Protein AF-A0A847F1Y3-F1 (afdb_monomer_lite)

Radius of gyration: 16.79 Å; chains: 1; bounding box: 31×33×51 Å

Sequence (120 aa):
MSRIEKESERKKGELIQDELTDDALTGKFRVYQRRRGHRFSLDDLLVAAIALETRPDAKRILDLGSGIGSVPLMVAAINQGAAIVCVEAQEVSYRLLVRNIERNDLGDRLGTILGDFRHV

Structure (mmCIF, N/CA/C/O backbone):
data_AF-A0A847F1Y3-F1
#
_entry.id   AF-A0A847F1Y3-F1
#
loop_
_atom_site.group_PDB
_atom_site.id
_atom_site.type_symbol
_atom_site.label_atom_id
_atom_site.label_alt_id
_atom_site.label_comp_id
_atom_site.label_asym_id
_atom_site.label_entity_id
_atom_site.label_seq_id
_atom_site.pdbx_PDB_ins_code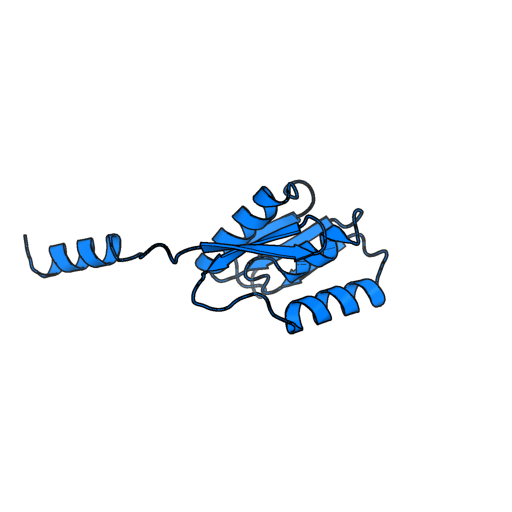
_atom_site.Cartn_x
_atom_site.Cartn_y
_atom_site.Cartn_z
_atom_site.occupancy
_atom_site.B_iso_or_equiv
_atom_site.auth_seq_id
_atom_site.auth_comp_id
_atom_site.auth_asym_id
_atom_site.auth_atom_id
_atom_site.pdbx_PDB_model_num
ATOM 1 N N . MET A 1 1 ? 16.452 -19.934 -38.977 1.00 56.84 1 MET A N 1
ATOM 2 C CA . MET A 1 1 ? 16.021 -18.903 -38.014 1.00 56.84 1 MET A CA 1
ATOM 3 C C . MET A 1 1 ? 16.811 -17.631 -38.240 1.00 56.84 1 MET A C 1
ATOM 5 O O . MET A 1 1 ? 18.043 -17.671 -38.195 1.00 56.84 1 MET A O 1
ATOM 9 N N . SER A 1 2 ? 16.112 -16.543 -38.542 1.00 62.91 2 SER A N 1
ATOM 10 C CA . SER A 1 2 ? 16.699 -15.236 -38.832 1.00 62.91 2 SER A CA 1
ATOM 11 C C . SER A 1 2 ? 17.299 -14.599 -37.571 1.00 62.91 2 SER A C 1
ATOM 13 O O . SER A 1 2 ? 16.935 -14.922 -36.439 1.00 62.91 2 SER A O 1
ATOM 15 N N . ARG A 1 3 ? 18.233 -13.660 -37.763 1.00 67.88 3 ARG A N 1
ATOM 16 C CA . ARG A 1 3 ? 18.803 -12.837 -36.682 1.00 67.88 3 ARG A CA 1
ATOM 17 C C . ARG A 1 3 ? 17.710 -12.115 -35.877 1.00 67.88 3 ARG A C 1
ATOM 19 O O . ARG A 1 3 ? 17.854 -11.975 -34.672 1.00 67.88 3 ARG A O 1
ATOM 26 N N . ILE A 1 4 ? 16.603 -11.769 -36.536 1.00 65.31 4 ILE A N 1
ATOM 27 C CA . ILE A 1 4 ? 15.440 -11.073 -35.974 1.00 65.31 4 ILE A CA 1
ATOM 28 C C . ILE A 1 4 ? 14.627 -11.996 -35.051 1.00 65.31 4 ILE A C 1
ATOM 30 O O . ILE A 1 4 ? 14.210 -11.576 -33.976 1.00 65.31 4 ILE A O 1
ATOM 34 N N . GLU A 1 5 ? 14.458 -13.271 -35.411 1.00 59.66 5 GLU A N 1
ATOM 35 C CA . GLU A 1 5 ? 13.762 -14.260 -34.567 1.00 59.66 5 GLU A CA 1
ATOM 36 C C . GLU A 1 5 ? 14.552 -14.550 -33.285 1.00 59.66 5 GLU A C 1
ATOM 38 O O . GLU A 1 5 ? 13.987 -14.562 -32.195 1.00 59.66 5 GLU A O 1
ATOM 43 N N . LYS A 1 6 ? 15.883 -14.667 -33.391 1.00 55.31 6 LYS A N 1
ATOM 44 C CA . LYS A 1 6 ? 16.772 -14.842 -32.229 1.00 55.31 6 LYS A CA 1
ATOM 45 C C . LYS A 1 6 ? 16.804 -13.617 -31.311 1.00 55.31 6 LYS A C 1
ATOM 47 O O . LYS A 1 6 ? 16.997 -13.766 -30.110 1.00 55.31 6 LYS A O 1
ATOM 52 N N . GLU A 1 7 ? 16.635 -12.415 -31.856 1.00 55.28 7 GLU A N 1
ATOM 53 C CA . GLU A 1 7 ? 16.600 -11.153 -31.104 1.00 55.28 7 GLU A CA 1
ATOM 54 C C . GLU A 1 7 ? 15.232 -10.920 -30.437 1.00 55.28 7 GLU A C 1
ATOM 56 O O . GLU A 1 7 ? 15.160 -10.403 -29.323 1.00 55.28 7 GLU A O 1
ATOM 61 N N . SER A 1 8 ? 14.152 -11.398 -31.062 1.00 52.59 8 SER A N 1
ATOM 62 C CA . SER A 1 8 ? 12.807 -11.458 -30.478 1.00 52.59 8 SER A CA 1
ATOM 63 C C . SER A 1 8 ? 12.701 -12.490 -29.349 1.00 52.59 8 SER A C 1
ATOM 65 O O . SER A 1 8 ? 12.102 -12.193 -28.313 1.00 52.59 8 SER A O 1
ATOM 67 N N . GLU A 1 9 ? 13.316 -13.667 -29.503 1.00 51.38 9 GLU A N 1
ATOM 68 C CA . GLU A 1 9 ? 13.407 -14.677 -28.440 1.00 51.38 9 GLU A CA 1
ATOM 69 C C . GLU A 1 9 ? 14.358 -14.249 -27.317 1.00 51.38 9 GLU A C 1
ATOM 71 O O . GLU A 1 9 ? 14.029 -14.438 -26.147 1.00 51.38 9 GLU A O 1
ATOM 76 N N . ARG A 1 10 ? 15.481 -13.583 -27.638 1.00 48.91 10 ARG A N 1
ATOM 77 C CA . ARG A 1 10 ? 16.348 -12.950 -26.630 1.00 48.91 10 ARG A CA 1
ATOM 78 C C . ARG A 1 10 ? 15.609 -11.881 -25.840 1.00 48.91 10 ARG A C 1
ATOM 80 O O . ARG A 1 10 ? 15.645 -11.959 -24.628 1.00 48.91 10 ARG A O 1
ATOM 87 N N . LYS A 1 11 ? 14.847 -10.976 -26.467 1.00 45.66 11 LYS A N 1
ATOM 88 C CA . LYS A 1 11 ? 14.022 -9.991 -25.735 1.00 45.66 11 LYS A CA 1
ATOM 89 C C . LYS A 1 11 ? 12.916 -10.625 -24.883 1.00 45.66 11 LYS A C 1
ATOM 91 O O . LYS A 1 11 ? 12.572 -10.075 -23.843 1.00 45.66 11 LYS A O 1
ATOM 96 N N . LYS A 1 12 ? 12.371 -11.778 -25.290 1.00 44.41 12 LYS A N 1
ATOM 97 C CA . LYS A 1 12 ? 11.422 -12.563 -24.475 1.00 44.41 12 LYS A CA 1
ATOM 98 C C . LYS A 1 12 ? 12.096 -13.273 -23.292 1.00 44.41 12 LYS A C 1
ATOM 100 O O . LYS A 1 12 ? 11.449 -13.445 -22.264 1.00 44.41 12 LYS A O 1
ATOM 105 N N . GLY A 1 13 ? 13.367 -13.659 -23.426 1.00 38.25 13 GLY A N 1
ATOM 106 C CA . GLY A 1 13 ? 14.196 -14.252 -22.365 1.00 38.25 13 GLY A CA 1
ATOM 107 C C . GLY A 1 13 ? 14.997 -13.248 -21.516 1.00 38.25 13 GLY A C 1
ATOM 108 O O . GLY A 1 13 ? 15.459 -13.603 -20.439 1.00 38.25 13 GLY A O 1
ATOM 109 N N . GLU A 1 14 ? 15.139 -11.999 -21.972 1.00 40.75 14 GLU A N 1
ATOM 110 C CA . GLU A 1 14 ? 15.850 -10.880 -21.325 1.00 40.75 14 GLU A CA 1
ATOM 111 C C . GLU A 1 14 ? 14.925 -9.971 -20.502 1.00 40.75 14 GLU A C 1
ATOM 113 O O . GLU A 1 14 ? 15.345 -8.913 -20.033 1.00 40.75 14 GLU A O 1
ATOM 118 N N . LEU A 1 15 ? 13.700 -10.411 -20.201 1.00 46.56 15 LEU A N 1
ATOM 119 C CA . LEU A 1 15 ? 13.121 -10.086 -18.898 1.00 46.56 15 LEU A CA 1
ATOM 120 C C . LEU A 1 15 ? 13.941 -10.858 -17.861 1.00 46.56 15 LEU A C 1
ATOM 122 O O . LEU A 1 15 ? 13.494 -11.870 -17.322 1.00 46.56 15 LEU A O 1
ATOM 126 N N . ILE A 1 16 ? 15.174 -10.399 -17.621 1.00 45.94 16 ILE A N 1
ATOM 127 C CA . ILE A 1 16 ? 15.903 -10.716 -16.402 1.00 45.94 16 ILE A CA 1
ATOM 128 C C . ILE A 1 16 ? 14.903 -10.368 -15.307 1.00 45.94 16 ILE A C 1
ATOM 130 O O . ILE A 1 16 ? 14.588 -9.195 -15.124 1.00 45.94 16 ILE A O 1
ATOM 134 N N . GLN A 1 17 ? 14.309 -11.383 -14.674 1.00 59.34 17 GLN A N 1
ATOM 135 C CA . GLN A 1 17 ? 13.495 -11.165 -13.493 1.00 59.34 17 GLN A CA 1
ATOM 136 C C . GLN A 1 17 ? 14.413 -10.424 -12.535 1.00 59.34 17 GLN A C 1
ATOM 138 O O . GLN A 1 17 ? 15.396 -11.000 -12.065 1.00 59.34 17 GLN A O 1
ATOM 143 N N . ASP A 1 18 ? 14.170 -9.128 -12.354 1.00 75.00 18 ASP A N 1
ATOM 144 C CA . ASP A 1 18 ? 14.951 -8.338 -11.427 1.00 75.00 18 ASP A CA 1
ATOM 145 C C . ASP A 1 18 ? 14.934 -9.072 -10.099 1.00 75.00 18 ASP A C 1
ATOM 147 O O . ASP A 1 18 ? 13.864 -9.363 -9.563 1.00 75.00 18 ASP A O 1
ATOM 151 N N . GLU A 1 19 ? 16.117 -9.432 -9.611 1.00 91.81 19 GLU A N 1
ATOM 152 C CA . GLU A 1 19 ? 16.234 -10.151 -8.355 1.00 91.81 19 GLU A CA 1
ATOM 153 C C . GLU A 1 19 ? 15.498 -9.358 -7.282 1.00 91.81 19 GLU A C 1
ATOM 155 O O . GLU A 1 19 ? 15.791 -8.179 -7.073 1.00 91.81 19 GLU A O 1
ATOM 160 N N . LEU A 1 20 ? 14.513 -9.986 -6.649 1.00 95.00 20 LEU A N 1
ATOM 161 C CA . LEU A 1 20 ? 13.715 -9.345 -5.622 1.00 95.00 20 LEU A CA 1
ATOM 162 C C . LEU A 1 20 ? 14.335 -9.611 -4.256 1.00 95.00 20 LEU A C 1
ATOM 164 O O . LEU A 1 20 ? 14.774 -10.722 -3.963 1.00 95.00 20 LEU A O 1
ATOM 168 N N . THR A 1 21 ? 14.328 -8.593 -3.410 1.00 97.00 21 THR A N 1
ATOM 169 C CA . THR A 1 21 ? 14.544 -8.736 -1.975 1.00 97.00 21 THR A CA 1
ATOM 170 C C . THR A 1 21 ? 13.201 -8.727 -1.266 1.00 97.00 21 THR A C 1
ATOM 172 O O . THR A 1 21 ? 12.245 -8.106 -1.728 1.00 97.00 21 THR A O 1
ATOM 175 N N . ASP A 1 22 ? 13.131 -9.434 -0.145 1.00 97.12 22 ASP A N 1
ATOM 176 C CA . ASP A 1 22 ? 12.039 -9.334 0.814 1.00 97.12 22 ASP A CA 1
ATOM 177 C C . ASP A 1 22 ? 12.564 -8.514 1.991 1.00 97.12 22 ASP A C 1
ATOM 179 O O . ASP A 1 22 ? 13.372 -9.017 2.774 1.00 97.12 22 ASP A O 1
ATOM 183 N N . ASP A 1 23 ? 12.148 -7.257 2.106 1.00 97.38 23 ASP A N 1
ATOM 184 C CA . ASP A 1 23 ? 12.692 -6.330 3.097 1.00 97.38 23 ASP A CA 1
ATOM 185 C C . ASP A 1 23 ? 11.654 -5.961 4.149 1.00 97.38 23 ASP A C 1
ATOM 187 O O . ASP A 1 23 ? 10.482 -5.744 3.839 1.00 97.38 23 ASP A O 1
ATOM 191 N N . ALA A 1 24 ? 12.100 -5.851 5.401 1.00 97.19 24 ALA A N 1
ATOM 192 C CA . ALA A 1 24 ? 11.274 -5.335 6.485 1.00 97.19 24 ALA A CA 1
ATOM 193 C C . ALA A 1 24 ? 10.858 -3.886 6.194 1.00 97.19 24 ALA A C 1
ATOM 195 O O . ALA A 1 24 ? 11.698 -3.071 5.817 1.00 97.19 24 ALA A O 1
ATOM 196 N N . LEU A 1 25 ? 9.574 -3.585 6.397 1.00 95.69 25 LEU A N 1
ATOM 197 C CA . LEU A 1 25 ? 9.014 -2.250 6.199 1.00 95.69 25 LEU A CA 1
ATOM 198 C C . LEU A 1 25 ? 8.658 -1.614 7.547 1.00 95.69 25 LEU A C 1
ATOM 200 O O . LEU A 1 25 ? 9.250 -0.616 7.940 1.00 95.69 25 LEU A O 1
ATOM 204 N N . THR A 1 26 ? 7.723 -2.217 8.287 1.00 94.75 26 THR A N 1
ATOM 205 C CA . THR A 1 26 ? 7.358 -1.788 9.647 1.00 94.75 26 THR A CA 1
ATOM 206 C C . THR A 1 26 ? 6.676 -2.917 10.415 1.00 94.75 26 THR A C 1
ATOM 208 O O . THR A 1 26 ? 5.830 -3.627 9.872 1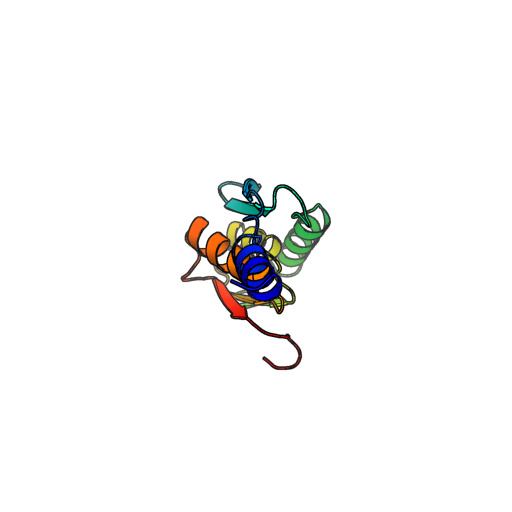.00 94.75 26 THR A O 1
ATOM 211 N N . GLY A 1 27 ? 7.033 -3.114 11.686 1.00 92.25 27 GLY A N 1
ATOM 212 C CA . GLY A 1 27 ? 6.509 -4.218 12.495 1.00 92.25 27 GLY A CA 1
ATOM 213 C C . GLY A 1 27 ? 6.654 -5.570 11.783 1.00 92.25 27 GLY A C 1
ATOM 214 O O . GLY A 1 27 ? 7.760 -5.983 11.440 1.00 92.25 27 GLY A O 1
ATOM 215 N N . LYS A 1 28 ? 5.527 -6.251 11.538 1.00 95.44 28 LYS A N 1
ATOM 216 C CA . LYS A 1 28 ? 5.485 -7.513 10.775 1.00 95.44 28 LYS A CA 1
ATOM 217 C C . LYS A 1 28 ? 5.380 -7.329 9.254 1.00 95.44 28 LYS A C 1
ATOM 219 O O . LYS A 1 28 ? 5.517 -8.303 8.518 1.00 95.44 28 LYS A O 1
ATOM 224 N N . PHE A 1 29 ? 5.104 -6.111 8.793 1.00 97.44 29 PHE A N 1
ATOM 225 C CA . PHE A 1 29 ? 4.865 -5.811 7.390 1.00 97.44 29 PHE A CA 1
ATOM 226 C C . PHE A 1 29 ? 6.191 -5.751 6.651 1.00 97.44 29 PHE A C 1
ATOM 228 O O . PHE A 1 29 ? 7.180 -5.187 7.134 1.00 97.44 29 PHE A O 1
ATOM 235 N N . ARG A 1 30 ? 6.215 -6.353 5.469 1.00 98.00 30 ARG A N 1
ATOM 236 C CA . ARG A 1 30 ? 7.419 -6.420 4.642 1.00 98.00 30 ARG A CA 1
ATOM 237 C C . ARG A 1 30 ? 7.059 -6.328 3.165 1.00 98.00 30 ARG A C 1
ATOM 239 O O . ARG A 1 30 ? 5.904 -6.535 2.789 1.00 98.00 30 ARG A O 1
ATOM 246 N N . VAL A 1 31 ? 8.036 -5.986 2.343 1.00 97.88 31 VAL A N 1
ATOM 247 C CA . VAL A 1 31 ? 7.825 -5.587 0.953 1.00 97.88 31 VAL A CA 1
ATOM 248 C C . VAL A 1 31 ? 8.808 -6.320 0.045 1.00 97.88 31 VAL A C 1
ATOM 250 O O . VAL A 1 31 ? 10.016 -6.323 0.280 1.00 97.88 31 VAL A O 1
ATOM 253 N N . 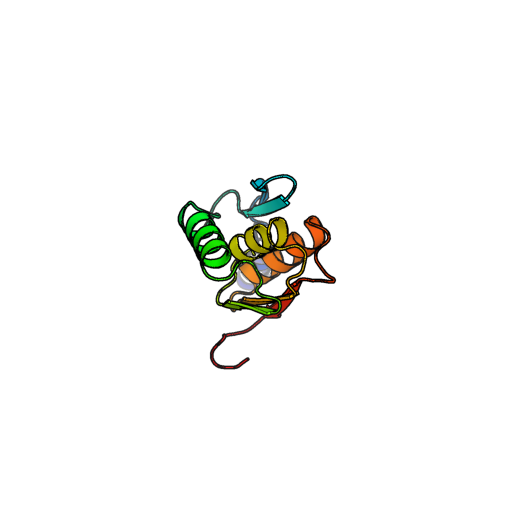TYR A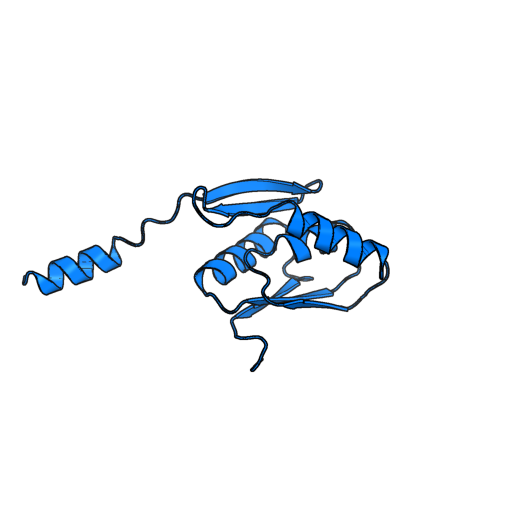 1 32 ? 8.284 -6.951 -1.000 1.00 97.50 32 TYR A N 1
ATOM 254 C CA . TYR A 1 32 ? 9.056 -7.354 -2.161 1.00 97.50 32 TYR A CA 1
ATOM 255 C C . TYR A 1 32 ? 9.382 -6.127 -3.001 1.00 97.50 32 TYR A C 1
ATOM 257 O O . TYR A 1 32 ? 8.494 -5.382 -3.424 1.00 97.50 32 TYR A O 1
ATOM 265 N N . GLN A 1 33 ? 10.663 -5.951 -3.287 1.00 96.06 33 GLN A N 1
ATOM 266 C CA . GLN A 1 33 ? 11.149 -4.902 -4.171 1.00 96.06 33 GLN A CA 1
ATOM 267 C C . GLN A 1 33 ? 12.361 -5.387 -4.945 1.00 96.06 33 GLN A C 1
ATOM 269 O O . GLN A 1 33 ? 13.005 -6.368 -4.580 1.00 96.06 33 GLN A O 1
ATOM 274 N N . ARG A 1 34 ? 12.685 -4.701 -6.036 1.00 94.38 34 ARG A N 1
ATOM 275 C CA . ARG A 1 34 ? 13.869 -5.031 -6.826 1.00 94.38 34 ARG A CA 1
ATOM 276 C C . ARG A 1 34 ? 15.121 -4.740 -6.002 1.00 94.38 34 ARG A C 1
ATOM 278 O O . ARG A 1 34 ? 15.275 -3.643 -5.466 1.00 94.38 34 ARG A O 1
ATOM 285 N N . ARG A 1 35 ? 16.068 -5.680 -5.982 1.00 93.19 35 ARG A N 1
ATOM 286 C CA . ARG A 1 35 ? 17.397 -5.491 -5.381 1.00 93.19 35 ARG A CA 1
ATOM 287 C C . ARG A 1 35 ? 18.105 -4.284 -5.988 1.00 93.19 35 ARG A C 1
ATOM 289 O O . ARG A 1 35 ? 18.825 -3.570 -5.292 1.00 93.19 35 ARG A O 1
ATOM 296 N N . ARG A 1 36 ? 17.897 -4.074 -7.292 1.00 89.38 36 ARG A N 1
ATOM 297 C CA . ARG A 1 36 ? 18.399 -2.942 -8.075 1.00 89.38 36 ARG A CA 1
ATOM 298 C C . ARG A 1 36 ? 17.225 -2.204 -8.713 1.00 89.38 36 ARG A C 1
ATOM 300 O O . ARG A 1 36 ? 16.449 -2.809 -9.446 1.00 89.38 36 ARG A O 1
ATOM 307 N N . GLY A 1 37 ? 17.118 -0.907 -8.452 1.00 85.44 37 GLY A N 1
ATOM 308 C CA . GLY A 1 37 ? 16.021 -0.063 -8.922 1.00 85.44 37 GLY A CA 1
ATOM 309 C C . GLY A 1 37 ? 15.562 0.902 -7.835 1.00 85.44 37 GLY A C 1
ATOM 310 O O . GLY A 1 37 ? 16.227 1.043 -6.810 1.00 85.44 37 GLY A O 1
ATOM 311 N N . HIS A 1 38 ? 14.427 1.561 -8.072 1.00 87.44 38 HIS A N 1
ATOM 312 C CA . HIS A 1 38 ? 13.769 2.353 -7.040 1.00 87.44 38 HIS A CA 1
ATOM 313 C C . HIS A 1 38 ? 13.312 1.436 -5.899 1.00 87.44 38 HIS A C 1
ATOM 315 O O . HIS A 1 38 ? 12.783 0.348 -6.140 1.00 87.44 38 HIS A O 1
ATOM 321 N N . ARG A 1 39 ? 13.566 1.875 -4.670 1.00 94.81 39 ARG A N 1
ATOM 322 C CA . ARG A 1 39 ? 13.273 1.155 -3.433 1.00 94.81 39 ARG A CA 1
ATOM 323 C C . ARG A 1 39 ? 12.536 2.094 -2.500 1.00 94.81 39 ARG A C 1
ATOM 325 O O . ARG A 1 39 ? 12.736 3.304 -2.603 1.00 94.81 39 ARG A O 1
ATOM 332 N N . PHE A 1 40 ? 11.736 1.537 -1.594 1.00 96.19 40 PHE A N 1
ATOM 333 C CA . PHE A 1 4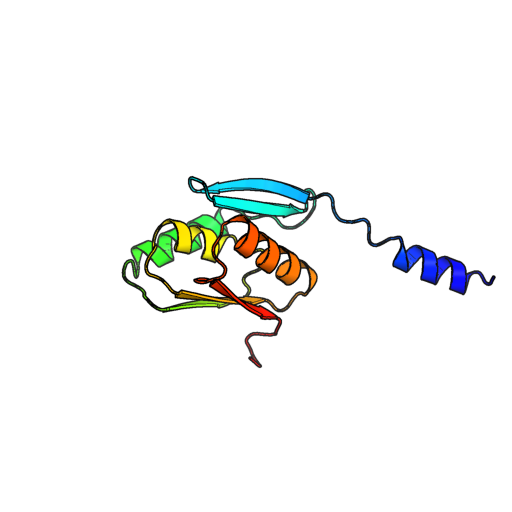0 ? 11.116 2.363 -0.562 1.00 96.19 40 PHE A CA 1
ATOM 334 C C . PHE A 1 40 ? 12.205 3.120 0.208 1.00 96.19 40 PHE A C 1
ATOM 336 O O . PHE A 1 40 ? 13.325 2.630 0.397 1.00 96.19 40 PHE A O 1
ATOM 343 N N . SER A 1 41 ? 11.869 4.326 0.627 1.00 95.50 41 SER A N 1
ATOM 344 C CA . SER A 1 41 ? 12.812 5.307 1.136 1.00 95.50 41 SER A CA 1
ATOM 345 C C . SER A 1 41 ? 12.284 5.976 2.404 1.00 95.50 41 SER A C 1
ATOM 347 O O . SER A 1 41 ? 11.223 5.633 2.931 1.00 95.50 41 SER A O 1
ATOM 349 N N . LEU A 1 42 ? 13.050 6.943 2.910 1.00 96.56 42 LEU A N 1
ATOM 350 C CA . LEU A 1 42 ? 12.610 7.794 4.009 1.00 96.56 42 LEU A CA 1
ATOM 351 C C . LEU A 1 42 ? 11.361 8.605 3.634 1.00 96.56 42 LEU A C 1
ATOM 353 O O . LEU A 1 42 ? 10.511 8.819 4.493 1.00 96.56 42 LEU A O 1
ATOM 357 N N . ASP A 1 43 ? 11.223 9.008 2.371 1.00 97.19 43 ASP A N 1
ATOM 358 C CA . ASP A 1 43 ? 10.099 9.834 1.926 1.00 97.19 43 ASP A CA 1
ATOM 359 C C . ASP A 1 43 ? 8.775 9.072 2.068 1.00 97.19 43 ASP A C 1
ATOM 361 O O . ASP A 1 43 ? 7.805 9.616 2.593 1.00 97.19 43 ASP A O 1
ATOM 365 N N . ASP A 1 44 ? 8.751 7.782 1.721 1.00 97.88 44 ASP A N 1
ATOM 366 C CA . ASP A 1 44 ? 7.596 6.903 1.926 1.00 97.88 44 ASP A CA 1
ATOM 367 C C . ASP A 1 44 ? 7.176 6.851 3.403 1.00 97.88 44 ASP A C 1
ATOM 369 O O . ASP A 1 44 ? 5.990 6.917 3.740 1.00 97.88 44 ASP A O 1
ATOM 373 N N . LEU A 1 45 ? 8.160 6.729 4.301 1.00 96.81 45 LEU A N 1
ATOM 374 C CA . LEU A 1 45 ? 7.924 6.664 5.742 1.00 96.81 45 LEU A CA 1
ATOM 375 C C . LEU A 1 45 ? 7.344 7.983 6.261 1.00 96.81 45 LEU A C 1
ATOM 377 O O . LEU A 1 45 ? 6.390 7.965 7.039 1.00 96.81 45 LEU A O 1
ATOM 381 N N . LEU A 1 46 ? 7.900 9.114 5.821 1.00 98.38 46 LEU A N 1
ATOM 382 C CA . LEU A 1 46 ? 7.427 10.441 6.212 1.00 98.38 46 LEU A CA 1
ATOM 383 C C . LEU A 1 46 ? 5.999 10.692 5.723 1.00 98.38 46 LEU A C 1
ATOM 385 O O . LEU A 1 46 ? 5.174 11.167 6.501 1.00 98.38 46 LEU A O 1
ATOM 389 N N . VAL A 1 47 ? 5.678 10.317 4.481 1.00 98.38 47 VAL A N 1
ATOM 390 C CA . VAL A 1 47 ? 4.313 10.435 3.943 1.00 98.38 47 VAL A CA 1
ATOM 391 C C . VAL A 1 47 ? 3.329 9.616 4.779 1.00 98.38 47 VAL A C 1
ATOM 393 O O . VAL A 1 47 ? 2.296 10.145 5.193 1.00 98.38 47 VAL A O 1
ATOM 396 N N . ALA A 1 48 ? 3.653 8.356 5.087 1.00 98.19 48 ALA A N 1
ATOM 397 C CA . ALA A 1 48 ? 2.790 7.508 5.908 1.00 98.19 48 ALA A CA 1
ATOM 398 C C . ALA A 1 48 ? 2.600 8.077 7.326 1.00 98.19 48 ALA A C 1
ATOM 400 O O . ALA A 1 48 ? 1.472 8.132 7.820 1.00 98.19 48 ALA A O 1
ATOM 401 N N . ALA A 1 49 ? 3.683 8.530 7.964 1.00 98.25 49 ALA A N 1
ATOM 402 C CA . ALA A 1 49 ? 3.645 9.103 9.307 1.00 98.25 49 ALA A CA 1
ATOM 403 C C . ALA A 1 49 ? 2.789 10.377 9.361 1.00 98.25 49 ALA A C 1
ATOM 405 O O . ALA A 1 49 ? 1.885 10.471 10.190 1.00 98.25 49 ALA A O 1
ATOM 406 N N . ILE A 1 50 ? 3.011 11.314 8.435 1.00 98.56 50 ILE A N 1
ATOM 407 C CA . ILE A 1 50 ? 2.264 12.577 8.372 1.00 98.56 50 ILE A CA 1
ATOM 408 C C . ILE A 1 50 ? 0.784 12.321 8.072 1.00 98.56 50 ILE A C 1
ATOM 410 O O . ILE A 1 50 ? -0.081 12.950 8.683 1.00 98.56 50 ILE A O 1
ATOM 414 N N . ALA A 1 51 ? 0.461 11.387 7.171 1.00 98.25 51 ALA A N 1
ATOM 415 C CA . ALA A 1 51 ? -0.926 11.035 6.872 1.00 98.25 51 ALA A CA 1
ATOM 416 C C . ALA A 1 51 ? -1.657 10.487 8.111 1.00 98.25 51 ALA A C 1
ATOM 418 O O . ALA A 1 51 ? -2.786 10.895 8.400 1.00 98.25 51 ALA A O 1
ATOM 419 N N . LEU A 1 52 ? -1.000 9.599 8.866 1.00 98.06 52 LEU A N 1
ATOM 420 C CA . LEU A 1 52 ? -1.537 9.019 10.099 1.00 98.06 52 LEU A CA 1
ATOM 421 C C . LEU A 1 52 ? -1.660 10.042 11.231 1.00 98.06 52 LEU A C 1
ATOM 423 O O . LEU A 1 52 ? -2.621 9.978 11.990 1.00 98.06 52 LEU A O 1
ATOM 427 N N . GLU A 1 53 ? -0.727 10.987 11.339 1.00 98.31 53 GLU A N 1
ATOM 428 C CA . GLU A 1 53 ? -0.804 12.080 12.312 1.00 98.31 53 GLU A CA 1
ATOM 429 C C . GLU A 1 53 ? -1.943 13.050 11.974 1.00 98.31 53 GLU A C 1
ATOM 431 O O . GLU A 1 53 ? -2.728 13.431 12.840 1.00 98.31 53 GLU A O 1
ATOM 436 N N . THR A 1 54 ? -2.074 13.409 10.696 1.00 98.25 54 THR A N 1
ATOM 437 C CA . 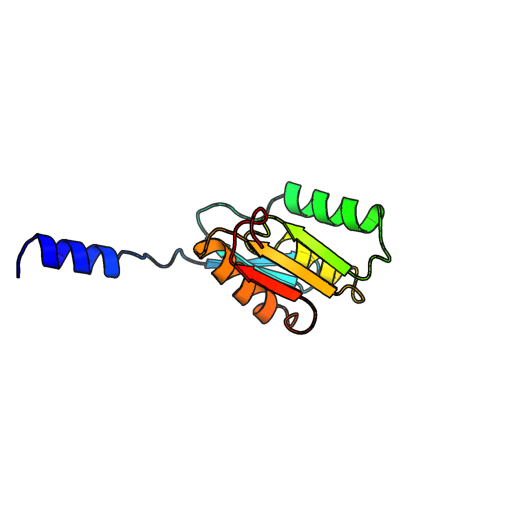THR A 1 54 ? -3.069 14.382 10.226 1.00 98.25 54 THR A CA 1
ATOM 438 C C . THR A 1 54 ? -4.494 13.837 10.330 1.00 98.25 54 THR A C 1
ATOM 440 O O . THR A 1 54 ? -5.424 14.574 10.667 1.00 98.25 54 THR A O 1
ATOM 443 N N . ARG A 1 55 ? -4.698 12.550 10.015 1.00 97.44 55 ARG A N 1
ATOM 444 C CA . ARG A 1 55 ? -6.023 11.915 10.035 1.00 97.44 55 ARG A CA 1
ATOM 445 C C . ARG A 1 55 ? -5.954 10.463 10.540 1.00 97.44 55 ARG A C 1
ATOM 447 O O . ARG A 1 55 ? -6.145 9.529 9.757 1.00 97.44 55 ARG A O 1
ATOM 454 N N . PRO A 1 56 ? -5.755 10.248 11.853 1.00 95.69 56 PRO A N 1
ATOM 455 C CA . PRO A 1 56 ? -5.574 8.909 12.428 1.00 95.69 56 PRO A CA 1
ATOM 456 C C . PRO A 1 56 ? -6.817 8.010 12.328 1.00 95.69 56 PRO A C 1
ATOM 458 O O . PRO A 1 56 ? -6.708 6.787 12.366 1.00 95.69 56 PRO A O 1
ATOM 461 N N . ASP A 1 57 ? -8.009 8.595 12.192 1.00 96.06 57 ASP A N 1
ATOM 462 C CA . ASP A 1 57 ? -9.304 7.908 12.147 1.00 96.06 57 ASP A CA 1
ATOM 463 C C . ASP A 1 57 ? -9.859 7.723 10.721 1.00 96.06 57 ASP A C 1
ATOM 465 O O . ASP A 1 57 ? -11.004 7.284 10.562 1.00 96.06 57 ASP A O 1
ATOM 469 N N . ALA A 1 58 ? -9.073 8.041 9.682 1.00 98.00 58 ALA A N 1
ATOM 470 C CA . ALA A 1 58 ? -9.486 7.893 8.288 1.00 98.00 58 ALA A CA 1
ATOM 471 C C . ALA A 1 58 ? -9.987 6.465 8.006 1.00 98.00 58 ALA A C 1
ATOM 473 O O . ALA A 1 58 ? -9.286 5.484 8.250 1.00 98.00 58 ALA A O 1
ATOM 474 N N . LYS A 1 59 ? -11.211 6.341 7.482 1.00 98.12 59 LYS A N 1
ATOM 475 C CA . LYS A 1 59 ? -11.818 5.037 7.146 1.00 98.12 59 LYS A CA 1
ATOM 476 C C . LYS A 1 59 ? -11.627 4.639 5.690 1.00 98.12 59 LYS A C 1
ATOM 478 O O . LYS A 1 59 ? -11.640 3.454 5.375 1.00 98.12 59 LYS A O 1
ATOM 483 N N . ARG A 1 60 ? -11.467 5.626 4.810 1.00 98.19 60 ARG A N 1
ATOM 484 C CA . ARG A 1 60 ? -11.269 5.447 3.372 1.00 98.19 60 ARG A CA 1
ATOM 485 C C . ARG A 1 60 ? -10.062 6.263 2.955 1.00 98.19 60 ARG A C 1
ATOM 487 O O . ARG A 1 60 ? -10.020 7.459 3.236 1.00 98.19 60 ARG A O 1
ATOM 494 N N . ILE A 1 61 ? -9.104 5.608 2.319 1.00 98.62 61 ILE A N 1
ATOM 495 C CA . ILE A 1 61 ? -7.837 6.206 1.907 1.00 98.62 61 ILE A CA 1
ATOM 496 C C . ILE A 1 61 ? -7.621 5.880 0.432 1.00 98.62 61 ILE A C 1
ATOM 498 O O . ILE A 1 61 ? -7.920 4.774 -0.018 1.00 98.62 61 ILE A O 1
ATOM 502 N N . LEU A 1 62 ? -7.130 6.861 -0.314 1.00 98.19 62 LEU A N 1
ATOM 503 C CA . LEU A 1 62 ? -6.727 6.716 -1.704 1.00 98.19 62 LEU A CA 1
ATOM 504 C C . LEU A 1 62 ? -5.237 7.026 -1.789 1.00 98.19 62 LEU A C 1
ATOM 506 O O . LEU A 1 62 ? -4.815 8.098 -1.362 1.00 98.19 62 LEU A O 1
ATOM 510 N N . ASP A 1 63 ? -4.473 6.088 -2.332 1.00 98.50 63 ASP A N 1
ATOM 511 C CA . ASP A 1 63 ? -3.042 6.221 -2.570 1.00 98.50 63 ASP A CA 1
ATOM 512 C C . ASP A 1 63 ? -2.785 6.317 -4.079 1.00 98.50 63 ASP A C 1
ATOM 514 O O . ASP A 1 63 ? -3.161 5.425 -4.844 1.00 98.50 63 ASP A O 1
ATOM 518 N N . LEU A 1 64 ? -2.207 7.437 -4.516 1.00 97.81 64 LEU A N 1
ATOM 519 C CA . LEU A 1 64 ? -2.035 7.785 -5.928 1.00 97.81 64 LEU A CA 1
ATOM 520 C C . LEU A 1 64 ? -0.566 7.668 -6.325 1.00 97.81 64 LEU A C 1
ATOM 522 O O . LEU A 1 64 ? 0.280 8.336 -5.739 1.00 97.81 64 LEU A O 1
ATOM 526 N N . GLY A 1 65 ? -0.272 6.871 -7.354 1.00 96.69 65 GLY A N 1
ATOM 527 C CA . GLY A 1 65 ? 1.114 6.544 -7.698 1.00 96.69 65 GLY A CA 1
ATOM 528 C C . GLY A 1 65 ? 1.726 5.618 -6.651 1.00 96.69 65 GLY A C 1
ATOM 529 O O . GLY A 1 65 ? 2.806 5.884 -6.132 1.00 96.69 65 GLY A O 1
ATOM 530 N N . SER A 1 66 ? 0.993 4.555 -6.314 1.00 97.81 66 SER A N 1
ATOM 531 C CA . SER A 1 66 ? 1.280 3.678 -5.175 1.00 97.81 66 SER A CA 1
ATOM 532 C C . SER A 1 66 ? 2.604 2.911 -5.290 1.00 97.81 66 SER A C 1
ATOM 534 O O . SER A 1 66 ? 3.109 2.351 -4.311 1.00 97.81 66 SER A O 1
ATOM 536 N N . GLY A 1 67 ? 3.189 2.856 -6.487 1.00 97.31 67 GLY A N 1
ATOM 537 C CA . GLY A 1 67 ? 4.440 2.165 -6.742 1.00 97.31 67 GLY A CA 1
ATOM 538 C C . GLY A 1 67 ? 4.328 0.692 -6.361 1.00 97.31 67 GLY A C 1
ATOM 539 O O . GLY A 1 67 ? 3.538 -0.051 -6.938 1.00 97.31 67 GLY A O 1
ATOM 540 N N . ILE A 1 68 ? 5.137 0.270 -5.389 1.00 97.69 68 ILE A N 1
ATOM 541 C CA . ILE A 1 68 ? 5.144 -1.101 -4.851 1.00 97.69 68 ILE A CA 1
ATOM 542 C C . ILE A 1 68 ? 4.302 -1.262 -3.572 1.00 97.69 68 ILE A C 1
ATOM 544 O O . ILE A 1 68 ? 4.296 -2.347 -2.986 1.00 97.69 68 ILE A O 1
ATOM 548 N N . GLY A 1 69 ? 3.631 -0.196 -3.121 1.00 98.12 69 GLY A N 1
ATOM 549 C CA . GLY A 1 69 ? 2.730 -0.191 -1.968 1.00 98.12 69 GLY A CA 1
ATOM 550 C C . GLY A 1 69 ? 3.366 0.132 -0.614 1.00 98.12 69 GLY A C 1
ATOM 551 O O . GLY A 1 69 ? 2.741 -0.110 0.412 1.00 98.12 69 GLY A O 1
ATOM 552 N N . SER A 1 70 ? 4.582 0.671 -0.559 1.00 98.38 70 SER A N 1
ATOM 553 C CA . SER A 1 70 ? 5.277 1.028 0.696 1.00 98.38 70 SER A CA 1
ATOM 554 C C . SER A 1 70 ? 4.425 1.901 1.630 1.00 98.38 70 SER A C 1
ATOM 556 O O . SER A 1 70 ? 4.196 1.531 2.784 1.00 98.38 70 SER A O 1
ATOM 558 N N . VAL A 1 71 ? 3.913 3.031 1.138 1.00 98.56 71 VAL A N 1
ATOM 559 C CA . VAL A 1 71 ? 3.073 3.962 1.911 1.00 98.56 71 VAL A CA 1
ATOM 560 C C . VAL A 1 71 ? 1.776 3.307 2.416 1.00 98.56 71 VAL A C 1
ATOM 562 O O . VAL A 1 71 ? 1.574 3.274 3.635 1.00 98.56 71 VAL A O 1
ATOM 565 N N . PRO A 1 72 ? 0.898 2.737 1.563 1.00 98.50 72 PRO A N 1
ATOM 566 C CA . PRO A 1 72 ? -0.380 2.191 2.016 1.00 98.50 72 PRO A CA 1
ATOM 567 C C . PRO A 1 72 ? -0.204 0.976 2.929 1.00 98.50 72 PRO A C 1
ATOM 569 O O . PRO A 1 72 ? -1.019 0.782 3.830 1.00 98.50 72 PRO A O 1
ATOM 572 N N . LEU A 1 73 ? 0.873 0.195 2.777 1.00 98.50 73 LEU A N 1
ATOM 573 C CA . LEU A 1 73 ? 1.208 -0.880 3.713 1.00 98.50 73 LEU A CA 1
ATOM 574 C C . LEU A 1 73 ? 1.556 -0.346 5.109 1.00 98.50 73 LEU A C 1
ATOM 576 O O . LEU A 1 73 ? 1.050 -0.872 6.101 1.00 98.50 73 LEU A O 1
ATOM 580 N N . MET A 1 74 ? 2.381 0.705 5.205 1.00 98.44 74 MET A N 1
ATOM 581 C CA . MET A 1 74 ? 2.704 1.336 6.494 1.00 98.44 74 MET A CA 1
ATOM 582 C C . MET A 1 74 ? 1.466 1.952 7.149 1.00 98.44 74 MET A C 1
ATOM 584 O O . MET A 1 74 ? 1.244 1.774 8.349 1.00 98.44 74 MET A O 1
ATOM 588 N N . VAL A 1 75 ? 0.617 2.612 6.359 1.00 98.38 75 VAL A N 1
ATOM 589 C CA . VAL A 1 75 ? -0.658 3.161 6.835 1.00 98.38 75 VAL A CA 1
ATOM 590 C C . VAL A 1 75 ? -1.581 2.047 7.336 1.00 98.38 75 VAL A C 1
ATOM 592 O O . VAL A 1 75 ? -2.123 2.152 8.436 1.00 98.38 75 VAL A O 1
ATOM 595 N N . ALA A 1 76 ? -1.723 0.949 6.588 1.00 97.94 76 ALA A N 1
ATOM 596 C CA . ALA A 1 76 ? -2.576 -0.182 6.956 1.00 97.94 76 ALA A CA 1
ATOM 597 C C . ALA A 1 76 ? -2.103 -0.931 8.210 1.00 97.94 76 ALA A C 1
ATOM 599 O O . ALA A 1 76 ? -2.938 -1.515 8.914 1.00 97.94 76 ALA A O 1
ATOM 600 N N . ALA A 1 77 ? -0.792 -0.917 8.475 1.00 97.00 77 ALA A N 1
ATOM 601 C CA . ALA A 1 77 ? -0.184 -1.509 9.662 1.00 97.00 77 ALA A CA 1
ATOM 602 C C . ALA A 1 77 ? -0.595 -0.790 10.951 1.00 97.00 77 ALA A C 1
ATOM 604 O O . ALA A 1 77 ? -0.777 -1.435 11.985 1.00 97.00 77 ALA A O 1
ATOM 605 N N . ILE A 1 78 ? -0.765 0.531 10.881 1.00 96.94 78 ILE A N 1
ATOM 606 C CA . ILE A 1 78 ? -1.097 1.370 12.036 1.00 96.94 78 ILE A CA 1
ATOM 607 C C . ILE A 1 78 ? -2.612 1.583 12.119 1.00 96.94 78 ILE A C 1
ATOM 609 O O . ILE A 1 78 ? -3.227 1.295 13.145 1.00 96.94 78 ILE A O 1
ATOM 613 N N . ASN A 1 79 ? -3.245 2.014 11.028 1.00 97.12 79 ASN A N 1
ATOM 614 C CA . ASN A 1 79 ? -4.690 2.199 10.961 1.00 97.12 79 ASN A CA 1
ATOM 615 C C . ASN A 1 79 ? -5.377 0.921 10.460 1.00 97.12 79 ASN A C 1
ATOM 617 O O . ASN A 1 79 ? -5.681 0.762 9.277 1.00 97.12 79 ASN A O 1
ATOM 621 N N . GLN A 1 80 ? -5.647 0.001 11.388 1.00 95.19 80 GLN A N 1
ATOM 622 C CA . GLN A 1 80 ? -6.257 -1.304 11.096 1.00 95.19 80 GLN A CA 1
ATOM 623 C C . GLN A 1 80 ? -7.712 -1.219 10.600 1.00 95.19 80 GLN A C 1
ATOM 625 O O . GLN A 1 80 ? -8.217 -2.179 10.024 1.00 95.19 80 GLN A O 1
ATOM 630 N N . GLY A 1 81 ? -8.384 -0.080 10.801 1.00 95.81 81 GLY A N 1
ATOM 631 C CA . GLY A 1 81 ? -9.779 0.132 10.405 1.00 95.81 81 GLY A CA 1
ATOM 632 C C . GLY A 1 81 ? -9.966 0.809 9.046 1.00 95.81 81 GLY A C 1
ATOM 633 O O . GLY A 1 81 ? -11.108 1.068 8.668 1.00 95.81 81 GLY A O 1
ATOM 634 N N . ALA A 1 82 ? -8.882 1.143 8.342 1.00 97.62 82 ALA A N 1
ATOM 635 C CA . ALA A 1 82 ? -8.950 1.767 7.027 1.00 97.62 82 ALA A CA 1
ATOM 636 C C . ALA A 1 82 ? -9.114 0.734 5.905 1.00 97.62 82 ALA A C 1
ATOM 638 O O . ALA A 1 82 ? -8.414 -0.286 5.881 1.00 97.62 82 ALA A O 1
ATOM 639 N N . ALA A 1 83 ? -9.988 1.068 4.953 1.00 98.56 83 ALA A N 1
ATOM 640 C CA . ALA A 1 83 ? -9.999 0.520 3.603 1.00 98.56 83 ALA A CA 1
ATOM 641 C C . ALA A 1 83 ? -9.212 1.460 2.679 1.00 98.56 83 ALA A C 1
ATOM 643 O O . ALA A 1 83 ? -9.413 2.680 2.708 1.00 98.56 83 ALA A O 1
ATOM 644 N N . ILE A 1 84 ? -8.317 0.899 1.872 1.00 98.75 84 ILE A N 1
ATOM 645 C CA . ILE A 1 84 ? -7.372 1.660 1.054 1.00 98.75 84 ILE A CA 1
ATOM 646 C C . ILE A 1 84 ? -7.511 1.234 -0.408 1.00 98.75 84 ILE A C 1
ATOM 648 O O . ILE A 1 84 ? -7.578 0.045 -0.708 1.00 98.75 84 ILE A O 1
ATOM 652 N N . VAL A 1 85 ? -7.549 2.198 -1.323 1.00 98.69 85 VAL A N 1
ATOM 653 C CA . VAL A 1 85 ? -7.451 1.951 -2.766 1.00 98.69 85 VAL A CA 1
ATOM 654 C C . VAL A 1 85 ? -6.119 2.490 -3.256 1.00 98.69 85 VAL A C 1
ATOM 656 O O . VAL A 1 85 ? -5.784 3.640 -2.987 1.00 98.69 85 VAL A O 1
ATOM 659 N N . CYS A 1 86 ? -5.377 1.658 -3.974 1.00 98.75 86 CYS A N 1
ATOM 660 C CA . CYS A 1 86 ? -4.062 1.979 -4.508 1.00 98.75 86 CYS A CA 1
ATOM 661 C C . CYS A 1 86 ? -4.149 2.095 -6.033 1.00 98.75 86 CYS A C 1
ATOM 663 O O . CYS A 1 86 ? -4.568 1.144 -6.696 1.00 98.75 86 CYS A O 1
ATOM 665 N N . VAL A 1 87 ? -3.747 3.235 -6.592 1.00 98.69 87 VAL A N 1
ATOM 666 C CA . VAL A 1 87 ? -3.696 3.467 -8.043 1.00 98.69 87 VAL A CA 1
ATOM 667 C C . VAL A 1 87 ? -2.241 3.517 -8.485 1.00 98.69 87 VAL A C 1
ATOM 669 O O . VAL A 1 87 ? -1.461 4.312 -7.961 1.00 98.69 87 VAL A O 1
ATOM 672 N N . GLU A 1 88 ? -1.875 2.698 -9.466 1.00 98.50 88 GLU A N 1
ATOM 673 C CA . GLU A 1 88 ? -0.529 2.682 -10.040 1.00 98.50 88 GLU A CA 1
ATOM 674 C C . GLU A 1 88 ? -0.597 2.531 -11.562 1.00 98.50 88 GLU A C 1
ATOM 676 O O . GLU A 1 88 ? -1.318 1.676 -12.071 1.00 98.50 88 GLU A O 1
ATOM 681 N N . ALA A 1 89 ? 0.163 3.346 -12.295 1.00 98.12 89 ALA A N 1
ATOM 682 C CA . ALA A 1 89 ? 0.123 3.382 -13.757 1.00 98.12 89 ALA A CA 1
ATOM 683 C C . ALA A 1 89 ? 1.132 2.426 -14.411 1.00 98.12 89 ALA A C 1
ATOM 685 O O . ALA A 1 89 ? 0.917 1.956 -15.529 1.00 98.12 89 ALA A O 1
ATOM 686 N N . GLN A 1 90 ? 2.252 2.144 -13.744 1.00 96.12 90 GLN A N 1
ATOM 687 C CA . GLN A 1 90 ? 3.322 1.313 -14.279 1.00 96.12 90 GLN A CA 1
ATOM 688 C C . GLN A 1 90 ? 3.086 -0.160 -13.948 1.00 96.12 90 GLN A C 1
ATOM 690 O O . GLN A 1 90 ? 3.159 -0.575 -12.793 1.00 96.12 90 GLN A O 1
ATOM 695 N N . GLU A 1 91 ? 2.896 -0.983 -14.981 1.00 95.94 91 GLU A N 1
ATOM 696 C CA . GLU A 1 91 ? 2.578 -2.409 -14.828 1.00 95.94 91 GLU A CA 1
ATOM 697 C C . GLU A 1 91 ? 3.610 -3.179 -13.981 1.00 95.94 91 GLU A C 1
ATOM 699 O O . GLU A 1 91 ? 3.248 -4.055 -13.195 1.00 95.94 91 GLU A O 1
ATOM 704 N N . VAL A 1 92 ? 4.898 -2.840 -14.100 1.00 92.94 92 VAL A N 1
ATOM 705 C CA . VAL A 1 92 ? 5.971 -3.487 -13.326 1.00 92.94 92 VAL A CA 1
ATOM 706 C C . VAL A 1 92 ? 5.813 -3.223 -11.825 1.00 92.94 92 VAL A C 1
ATOM 708 O O . VAL A 1 92 ? 5.891 -4.160 -11.030 1.00 92.94 92 VAL A O 1
ATOM 711 N N . SER A 1 93 ? 5.555 -1.971 -11.440 1.00 95.56 93 SER A N 1
ATOM 712 C CA . SER A 1 93 ? 5.333 -1.569 -10.046 1.00 95.56 93 SER A CA 1
ATOM 713 C C . SER A 1 93 ? 4.017 -2.138 -9.518 1.00 95.56 93 SER A C 1
ATOM 715 O O . SER A 1 93 ? 4.001 -2.763 -8.460 1.00 95.56 93 SER A O 1
ATOM 717 N N . TYR A 1 94 ? 2.950 -2.054 -10.316 1.00 98.06 94 TYR A N 1
ATOM 718 C CA . TYR A 1 94 ? 1.634 -2.602 -9.990 1.00 98.06 94 TYR A CA 1
ATOM 719 C C . TYR A 1 94 ? 1.680 -4.105 -9.674 1.00 98.06 94 TYR A C 1
ATOM 721 O O . TYR A 1 94 ? 1.100 -4.563 -8.691 1.00 98.06 94 TYR A O 1
ATOM 729 N N . ARG A 1 95 ? 2.419 -4.898 -10.461 1.00 97.19 95 ARG A N 1
ATOM 730 C CA . ARG A 1 95 ? 2.578 -6.337 -10.190 1.00 97.19 95 ARG A CA 1
ATOM 731 C C . ARG A 1 95 ? 3.266 -6.604 -8.847 1.00 97.19 95 ARG A C 1
ATOM 733 O O . ARG A 1 95 ? 2.936 -7.594 -8.197 1.00 97.19 95 ARG A O 1
ATOM 740 N N . LEU A 1 96 ? 4.208 -5.757 -8.426 1.00 97.31 96 LEU A N 1
ATOM 741 C CA . LEU A 1 96 ? 4.819 -5.849 -7.096 1.00 97.31 96 LEU A CA 1
ATOM 742 C C . LEU A 1 96 ? 3.858 -5.389 -5.997 1.00 97.31 96 LEU A C 1
ATOM 744 O O . LEU A 1 96 ? 3.768 -6.070 -4.982 1.00 97.31 96 LEU A O 1
ATOM 748 N N . LEU A 1 97 ? 3.099 -4.312 -6.214 1.00 98.62 97 LEU A N 1
ATOM 749 C CA . LEU A 1 97 ? 2.045 -3.849 -5.306 1.00 98.62 97 LEU A CA 1
ATOM 750 C C . LEU A 1 97 ? 1.044 -4.964 -4.977 1.00 98.62 97 LEU A C 1
ATOM 752 O O . LEU A 1 97 ? 0.810 -5.238 -3.802 1.00 98.62 97 LEU A O 1
ATOM 756 N N . VAL A 1 98 ? 0.508 -5.650 -5.993 1.00 98.69 98 VAL A N 1
ATOM 757 C CA . VAL A 1 98 ? -0.433 -6.769 -5.795 1.00 98.69 98 VAL A CA 1
ATOM 758 C C . VAL A 1 98 ? 0.205 -7.873 -4.950 1.00 98.69 98 VAL A C 1
ATOM 760 O O . VAL A 1 98 ? -0.349 -8.258 -3.922 1.00 98.69 98 VAL A O 1
ATOM 763 N N . ARG A 1 99 ? 1.420 -8.311 -5.311 1.00 98.19 99 ARG A N 1
ATOM 764 C CA . ARG A 1 99 ? 2.155 -9.326 -4.536 1.00 98.19 99 ARG A CA 1
ATOM 765 C C . ARG A 1 99 ? 2.405 -8.886 -3.100 1.00 98.19 99 ARG A C 1
ATOM 767 O O . ARG A 1 99 ? 2.368 -9.710 -2.198 1.00 98.19 99 ARG A O 1
ATOM 774 N N . ASN A 1 100 ? 2.680 -7.607 -2.874 1.00 98.62 100 ASN A N 1
ATOM 775 C CA . ASN A 1 100 ? 2.947 -7.063 -1.549 1.00 98.62 100 ASN A CA 1
ATOM 776 C C . ASN A 1 100 ? 1.690 -6.980 -0.685 1.00 98.62 100 ASN A C 1
ATOM 778 O O . ASN A 1 100 ? 1.773 -7.208 0.520 1.00 98.62 100 ASN A O 1
ATOM 782 N N . ILE A 1 101 ? 0.529 -6.710 -1.275 1.00 98.69 101 ILE A N 1
ATOM 783 C CA . ILE A 1 101 ? -0.754 -6.779 -0.570 1.00 98.69 101 ILE A CA 1
ATOM 784 C C . ILE A 1 101 ? -1.054 -8.219 -0.151 1.00 98.69 101 ILE A C 1
ATOM 786 O O . ILE A 1 101 ? -1.367 -8.458 1.016 1.00 98.69 101 ILE A O 1
ATOM 790 N N . GLU A 1 102 ? -0.892 -9.175 -1.069 1.00 98.38 102 GLU A N 1
ATOM 791 C CA . GLU A 1 102 ? -1.071 -10.607 -0.793 1.00 98.38 102 GLU A CA 1
ATOM 792 C C . GLU A 1 102 ? -0.109 -11.089 0.298 1.00 98.38 102 GLU A C 1
ATOM 794 O O . GLU A 1 102 ? -0.524 -11.692 1.280 1.00 98.38 102 GLU A O 1
ATOM 799 N N . ARG A 1 103 ? 1.175 -10.738 0.180 1.00 97.81 103 ARG A N 1
ATOM 800 C CA . ARG A 1 103 ? 2.243 -11.101 1.122 1.00 97.81 103 ARG A CA 1
ATOM 801 C C . ARG A 1 103 ? 1.968 -10.655 2.566 1.00 97.81 103 ARG A C 1
ATOM 803 O O . ARG A 1 103 ? 2.506 -11.250 3.496 1.00 97.81 103 ARG A O 1
ATOM 810 N N . ASN A 1 104 ? 1.204 -9.581 2.759 1.00 98.38 104 ASN A N 1
ATOM 811 C CA . ASN A 1 104 ? 0.874 -9.049 4.084 1.00 98.38 104 ASN A CA 1
ATOM 812 C C . ASN A 1 104 ? -0.565 -9.375 4.525 1.00 98.38 104 ASN A C 1
ATOM 814 O O . ASN A 1 104 ? -1.012 -8.818 5.529 1.00 98.38 104 ASN A O 1
ATOM 818 N N . ASP A 1 105 ? -1.272 -10.253 3.803 1.00 97.75 105 ASP A N 1
ATOM 819 C CA . ASP A 1 105 ? -2.654 -10.668 4.083 1.00 97.75 105 ASP A CA 1
ATOM 820 C C . ASP A 1 105 ? -3.645 -9.487 4.131 1.00 97.75 105 ASP A C 1
ATOM 822 O O . ASP A 1 105 ? -4.488 -9.378 5.023 1.00 97.75 105 ASP A O 1
ATOM 826 N N . LEU A 1 106 ? -3.524 -8.552 3.181 1.00 98.06 106 LEU A N 1
ATOM 827 C CA . LEU A 1 106 ? -4.306 -7.306 3.163 1.00 98.06 106 LEU A CA 1
ATOM 828 C C . LEU A 1 106 ? -5.344 -7.216 2.041 1.00 98.06 106 LEU A C 1
ATOM 830 O O . LEU A 1 106 ? -5.954 -6.159 1.888 1.00 98.06 106 LEU A O 1
ATOM 834 N N . GLY A 1 107 ? -5.566 -8.283 1.269 1.00 97.75 107 GLY A N 1
ATOM 835 C CA . GLY A 1 107 ? -6.454 -8.265 0.095 1.00 97.75 107 GLY A CA 1
ATOM 836 C C . GLY A 1 107 ? -7.886 -7.793 0.385 1.00 97.75 107 GLY A C 1
ATOM 837 O O . GLY A 1 107 ? -8.475 -7.095 -0.434 1.00 97.75 107 GLY A O 1
ATOM 838 N N . ASP A 1 108 ? -8.413 -8.072 1.580 1.00 97.38 108 ASP A N 1
ATOM 839 C CA . ASP A 1 108 ? -9.760 -7.635 1.987 1.00 97.38 108 ASP A CA 1
ATOM 840 C C . ASP A 1 108 ? -9.849 -6.132 2.298 1.00 97.38 108 ASP A C 1
ATOM 842 O O . ASP A 1 108 ? -10.937 -5.558 2.374 1.00 97.38 108 ASP A O 1
ATOM 846 N N . ARG A 1 109 ? -8.702 -5.483 2.524 1.00 97.25 109 ARG A N 1
ATOM 847 C CA . ARG A 1 109 ? -8.610 -4.082 2.958 1.00 97.25 109 ARG A CA 1
ATOM 848 C C . ARG A 1 109 ? -8.010 -3.170 1.899 1.00 97.25 109 ARG A C 1
ATOM 850 O O . ARG A 1 109 ? -8.333 -1.981 1.890 1.00 97.25 109 ARG A O 1
ATOM 857 N N . LEU A 1 110 ? -7.117 -3.695 1.064 1.00 98.56 110 LEU A N 1
ATOM 858 C CA . LEU A 1 110 ? -6.386 -2.950 0.046 1.00 98.56 110 LEU A CA 1
ATOM 859 C C . LEU A 1 110 ? -6.841 -3.389 -1.347 1.00 98.56 110 LEU A C 1
ATOM 861 O O . LEU A 1 110 ? -6.500 -4.472 -1.817 1.00 98.56 110 LEU A O 1
ATOM 865 N N . GLY A 1 111 ? -7.581 -2.510 -2.019 1.00 98.44 111 GLY A N 1
ATOM 866 C CA . GLY A 1 111 ? -7.902 -2.638 -3.438 1.00 98.44 111 GLY A CA 1
ATOM 867 C C . GLY A 1 111 ? -6.806 -2.031 -4.312 1.00 98.44 111 GLY A C 1
ATOM 868 O O . GLY A 1 111 ? -6.120 -1.095 -3.898 1.00 98.44 111 GLY A O 1
ATOM 869 N N . THR A 1 112 ? -6.661 -2.528 -5.540 1.00 98.56 112 THR A N 1
ATOM 870 C CA . THR A 1 112 ? -5.685 -2.001 -6.506 1.00 98.56 112 THR A CA 1
ATOM 871 C C . THR A 1 112 ? -6.335 -1.680 -7.844 1.00 98.56 112 THR A C 1
ATOM 873 O O . THR A 1 112 ? -7.246 -2.379 -8.286 1.00 98.56 112 THR A O 1
ATOM 876 N N . ILE A 1 113 ? -5.846 -0.629 -8.498 1.00 98.56 113 ILE A N 1
ATOM 877 C CA . ILE A 1 113 ? -6.251 -0.214 -9.840 1.00 98.56 113 ILE A CA 1
ATOM 878 C C . ILE A 1 113 ? -4.978 0.011 -10.658 1.00 98.56 113 ILE A C 1
ATOM 880 O O . ILE A 1 113 ? -4.150 0.852 -10.305 1.00 98.56 113 ILE A O 1
ATOM 884 N N . LEU A 1 114 ? -4.823 -0.748 -11.746 1.00 98.44 114 LEU A N 1
ATOM 885 C CA . LEU A 1 114 ? -3.799 -0.477 -12.752 1.00 98.44 114 LEU A CA 1
ATOM 886 C C . LEU A 1 114 ? -4.321 0.619 -13.679 1.00 98.44 114 LEU A C 1
ATOM 888 O O . LEU A 1 114 ? -5.253 0.385 -14.449 1.00 98.44 114 LEU A O 1
ATOM 892 N N . GLY A 1 115 ? -3.722 1.800 -13.622 1.00 97.69 115 GLY A N 1
ATOM 893 C CA . GLY A 1 115 ? -4.117 2.899 -14.485 1.00 97.69 115 GLY A CA 1
ATOM 894 C C . GLY A 1 115 ? -3.514 4.235 -14.093 1.00 97.69 115 GLY A C 1
ATOM 895 O O . GLY A 1 115 ? -2.931 4.417 -13.028 1.00 97.69 115 GLY A O 1
ATOM 896 N N . ASP A 1 116 ? -3.665 5.186 -15.002 1.00 96.44 116 ASP A N 1
ATOM 897 C CA . ASP A 1 116 ? -3.314 6.575 -14.760 1.00 96.44 116 ASP A CA 1
ATOM 898 C C . ASP A 1 116 ? -4.413 7.244 -13.931 1.00 96.44 116 ASP A C 1
ATOM 900 O O . ASP A 1 116 ? -5.571 7.254 -14.350 1.00 96.44 116 ASP A O 1
ATOM 904 N N . PHE A 1 117 ? -4.055 7.845 -12.794 1.00 93.44 117 PHE A N 1
ATOM 905 C CA . PHE A 1 117 ? -5.011 8.493 -11.888 1.00 93.44 117 PHE A CA 1
ATOM 906 C C . PHE A 1 117 ? -5.821 9.636 -12.527 1.00 93.44 117 PHE A C 1
ATOM 908 O O . PHE A 1 117 ? -6.800 10.090 -11.946 1.00 93.44 117 PHE A O 1
ATOM 915 N N . ARG A 1 118 ? -5.434 10.120 -13.714 1.00 93.44 118 ARG A N 1
ATOM 916 C CA . ARG A 1 118 ? -6.200 11.114 -14.481 1.00 93.44 118 ARG A CA 1
ATOM 917 C C . ARG A 1 118 ? -7.432 10.528 -15.176 1.00 93.44 118 ARG A C 1
ATOM 919 O O . ARG A 1 118 ? -8.278 11.299 -15.622 1.00 93.44 118 ARG A O 1
ATOM 926 N N . HIS A 1 119 ? -7.513 9.206 -15.324 1.00 92.56 119 HIS A N 1
ATOM 927 C CA . HIS A 1 119 ? -8.518 8.533 -16.158 1.00 92.56 119 HIS A CA 1
ATOM 928 C C . HIS A 1 119 ? -9.207 7.339 -15.477 1.00 92.56 119 HIS A C 1
ATOM 930 O O . HIS A 1 119 ? -9.933 6.608 -16.153 1.00 92.56 119 HIS A O 1
ATOM 936 N N . VAL A 1 120 ? -8.961 7.118 -14.184 1.00 80.00 120 VAL A N 1
ATOM 937 C CA . VAL A 1 120 ? -9.579 6.046 -13.381 1.00 80.00 120 VAL A CA 1
ATOM 938 C C . VAL A 1 120 ? -10.575 6.591 -12.372 1.00 80.00 120 VAL A C 1
ATOM 940 O O . VAL A 1 120 ? -10.471 7.787 -12.020 1.00 80.00 120 VAL A O 1
#

pLDDT: mean 90.33, std 15.92, range [38.25, 98.75]

Foldseek 3Di:
DDPVVVVVVVVVVPVPVQDWDWADQDDPATFTDGPDDDDDDVVLVVLLVVVCVVCVPEAEEEAAQCQLPSNVSSNCVRNVNHAYEYEHADPVRQVRNVVSCVVVVNPVRYHYDHHHPVPD

Secondary structure (DSSP, 8-state):
--HHHHHHHHHHH----PPEEEEEEETTEEEEEESSS----HHHHHHHHHHHHH-TT-SEEEEES-TTSHHHHHHHHH-TT-EEEEEE--HHHHHHHHHHHHHTT-TTTEEEEES-TT--